Protein AF-A0ABD5WPJ5-F1 (afdb_monomer_lite)

Secondary structure (DSSP, 8-state):
------TTS---HHHHHHHSPTT--EEEEEEETTEEEEEESSEEEEE-TTSSS-SEEEEEGGG-----------HHHHHHHHHHHHHHHHHHHHHHHHHHTTHHHHHHTSPPPTT-TTHHHHHHHHHHHHHHTS------------------

Foldseek 3Di:
DDPPPDPLLDPDVVNVVVPADDVKDFPDWDDDPQKIWTDIPFKIWIARNPDPDDRIDMDTPVPDPDDDDDDPDDCVVVVVVVVVVVVVCCVVVVVVVCVVVCVVVVVVPDDDPCPDDCVVVVVVVVVVVVVVVPPDDDDDDDDDDDDDDDDD

Radius of gyration: 35.43 Å; chains: 1; bounding box: 77×78×79 Å

Sequence (152 aa):
MTMSQSPLSQATDDRLSEMLFQGEEVEEEFTVEGARVAVTTHRVLVFTPDGDGRRFDHADRPNVLDANVETTGQGSYVEWGVKTGVYGAVMLGGGVLLKTSGILDRLGTVNAPEDAPGSGIAQLVSSSRRLSARSRPVSSSAAACWCSPPSR

pLDDT: mean 75.15, std 16.77, range [38.69, 98.44]

Structure (mmCIF, N/CA/C/O backbone):
data_AF-A0ABD5WPJ5-F1
#
_entry.id   AF-A0ABD5WPJ5-F1
#
loop_
_atom_site.group_PDB
_atom_site.id
_atom_site.type_symbol
_atom_site.label_atom_id
_atom_site.label_alt_id
_atom_site.label_comp_id
_atom_site.label_asym_id
_atom_site.label_entity_id
_atom_site.label_seq_id
_atom_site.pdbx_PDB_ins_code
_atom_site.Cartn_x
_atom_site.Cartn_y
_atom_site.Cartn_z
_atom_site.occupancy
_atom_site.B_iso_or_equiv
_atom_site.auth_seq_id
_atom_site.auth_comp_id
_atom_site.auth_asym_id
_atom_site.auth_atom_id
_atom_site.pdbx_PDB_model_num
ATOM 1 N N . MET A 1 1 ? -45.077 -2.025 1.244 1.00 41.88 1 MET A N 1
ATOM 2 C CA . MET A 1 1 ? -43.933 -2.823 1.733 1.00 41.88 1 MET A CA 1
ATOM 3 C C . MET A 1 1 ? -42.799 -1.859 2.026 1.00 41.88 1 MET A C 1
ATOM 5 O O . MET A 1 1 ? -42.109 -1.428 1.116 1.00 41.88 1 MET A O 1
ATOM 9 N N . THR A 1 2 ? -42.716 -1.407 3.271 1.00 38.69 2 THR A N 1
ATOM 10 C CA . THR A 1 2 ? -41.737 -0.430 3.757 1.00 38.69 2 THR A CA 1
ATOM 11 C C . THR A 1 2 ? -40.417 -1.162 3.971 1.00 38.69 2 THR A C 1
ATOM 13 O O . THR A 1 2 ? -40.347 -2.060 4.807 1.00 38.69 2 THR A O 1
ATOM 16 N N . MET A 1 3 ? -39.388 -0.838 3.184 1.00 41.38 3 MET A N 1
ATOM 17 C CA . MET A 1 3 ? -38.039 -1.332 3.447 1.00 41.38 3 MET A CA 1
ATOM 18 C C . MET A 1 3 ? -37.574 -0.772 4.790 1.00 41.38 3 MET A C 1
ATOM 20 O O . MET A 1 3 ? -37.411 0.437 4.942 1.00 41.38 3 MET A O 1
ATOM 24 N N . SER A 1 4 ? -37.386 -1.657 5.764 1.00 41.59 4 SER A N 1
ATOM 25 C CA . SER A 1 4 ? -36.751 -1.338 7.036 1.00 41.59 4 SER A CA 1
ATOM 26 C C . SER A 1 4 ? -35.277 -1.050 6.752 1.00 41.59 4 SER A C 1
ATOM 28 O O . SER A 1 4 ? -34.460 -1.966 6.727 1.00 41.59 4 SER A O 1
ATOM 30 N N . GLN A 1 5 ? -34.942 0.205 6.442 1.00 43.56 5 GLN A N 1
ATOM 31 C CA . GLN A 1 5 ? -33.551 0.622 6.286 1.00 43.56 5 GLN A CA 1
ATOM 32 C C . GLN A 1 5 ? -32.832 0.335 7.606 1.00 43.56 5 GLN A C 1
ATOM 34 O O . GLN A 1 5 ? -33.185 0.891 8.647 1.00 43.56 5 GLN A O 1
ATOM 39 N N . SER A 1 6 ? -31.876 -0.596 7.586 1.00 47.91 6 SER A N 1
ATOM 40 C CA . SER A 1 6 ? -31.087 -0.916 8.769 1.00 47.91 6 SER A CA 1
ATOM 41 C C . SER A 1 6 ? -30.376 0.358 9.244 1.00 47.91 6 SER A C 1
ATOM 43 O O . SER A 1 6 ? -29.697 0.997 8.437 1.00 47.91 6 SER A O 1
ATOM 45 N N . PRO A 1 7 ? -30.468 0.714 10.537 1.00 48.38 7 PRO A N 1
ATOM 46 C CA . PRO A 1 7 ? -29.923 1.961 11.091 1.00 48.38 7 PRO A CA 1
ATOM 47 C C . PRO A 1 7 ? -28.395 2.115 10.959 1.00 48.38 7 PRO A C 1
ATOM 49 O O . PRO A 1 7 ? -27.867 3.177 11.265 1.00 48.38 7 PRO A O 1
ATOM 52 N N . LEU A 1 8 ? -27.706 1.080 10.470 1.00 45.84 8 LEU A N 1
ATOM 53 C CA . LEU A 1 8 ? -26.260 0.996 10.262 1.00 45.84 8 LEU A CA 1
ATOM 54 C C . LEU A 1 8 ? -25.776 1.573 8.917 1.00 45.84 8 LEU A C 1
ATOM 56 O O . LEU A 1 8 ? -24.577 1.690 8.712 1.00 45.84 8 LEU A O 1
ATOM 60 N N . SER A 1 9 ? -26.677 1.897 7.981 1.00 50.31 9 SER A N 1
ATOM 61 C CA . SER A 1 9 ? -26.299 2.369 6.633 1.00 50.31 9 SER A CA 1
ATOM 62 C C . SER A 1 9 ? -26.022 3.879 6.547 1.00 50.31 9 SER A C 1
ATOM 64 O O . SER A 1 9 ? -25.626 4.355 5.489 1.00 50.31 9 SER A O 1
ATOM 66 N N . GLN A 1 10 ? -26.266 4.632 7.625 1.00 54.22 10 GLN A N 1
ATOM 67 C CA . GLN A 1 10 ? -26.120 6.094 7.686 1.00 54.22 10 GLN A CA 1
ATOM 68 C C . GLN A 1 10 ? -25.482 6.517 9.020 1.00 54.22 10 GLN A C 1
ATOM 70 O O . GLN A 1 10 ? -26.098 7.232 9.810 1.00 54.22 10 GLN A O 1
ATOM 75 N N . ALA A 1 11 ? -24.285 6.016 9.331 1.00 57.78 11 ALA A N 1
ATOM 76 C CA . ALA A 1 11 ? -23.532 6.498 10.488 1.00 57.78 11 ALA A CA 1
ATOM 77 C C . ALA A 1 11 ? -23.013 7.917 10.192 1.00 57.78 11 ALA A C 1
ATOM 79 O O . ALA A 1 11 ? -21.921 8.099 9.669 1.00 57.78 11 ALA A O 1
ATOM 80 N N . THR A 1 12 ? -23.859 8.914 10.435 1.00 61.69 12 THR A N 1
ATOM 81 C CA . THR A 1 12 ? -23.474 10.326 10.556 1.00 61.69 12 THR A CA 1
ATOM 82 C C . THR A 1 12 ? -22.709 10.514 11.871 1.00 61.69 12 THR A C 1
ATOM 84 O O . THR A 1 12 ? -22.956 9.764 12.815 1.00 61.69 12 THR A O 1
ATOM 87 N N . ASP A 1 13 ? -21.832 11.513 11.970 1.00 65.56 13 ASP A N 1
ATOM 88 C CA . ASP A 1 13 ? -20.993 11.765 13.159 1.00 65.56 13 ASP A CA 1
ATOM 89 C C . ASP A 1 13 ? -21.812 11.818 14.465 1.00 65.56 13 ASP A C 1
ATOM 91 O O . ASP A 1 13 ? -21.431 11.224 15.474 1.00 65.56 13 ASP A O 1
ATOM 95 N N . ASP A 1 14 ? -23.010 12.409 14.415 1.00 67.44 14 ASP A N 1
ATOM 96 C CA . ASP A 1 14 ? -23.951 12.454 15.543 1.00 67.44 14 ASP A CA 1
ATOM 97 C C . ASP A 1 14 ? -24.352 11.047 16.030 1.00 67.44 14 ASP A C 1
ATOM 99 O O . ASP A 1 14 ? -24.323 10.751 17.222 1.00 67.44 14 ASP A O 1
ATOM 103 N N . ARG A 1 15 ? -24.658 10.135 15.102 1.00 72.62 15 ARG A N 1
ATOM 104 C CA . ARG A 1 15 ? -25.005 8.729 15.383 1.00 72.62 15 ARG A CA 1
ATOM 105 C C . ARG A 1 15 ? -23.814 7.938 15.909 1.00 72.62 15 ARG A C 1
ATOM 107 O O . ARG A 1 15 ? -23.997 7.014 16.696 1.00 72.62 15 ARG A O 1
ATOM 114 N N . LEU A 1 16 ? -22.611 8.273 15.452 1.00 74.19 16 LEU A N 1
ATOM 115 C CA . LEU A 1 16 ? -21.381 7.627 15.891 1.00 74.19 16 LEU A CA 1
ATOM 116 C C . LEU A 1 16 ? -21.112 7.971 17.360 1.00 74.19 16 LEU A C 1
ATOM 118 O O . LEU A 1 16 ? -20.834 7.069 18.145 1.00 74.19 16 LEU A O 1
ATOM 122 N N . SER A 1 17 ? -21.336 9.231 17.751 1.00 75.81 17 SER A N 1
ATOM 123 C CA . SER A 1 17 ? -21.221 9.684 19.143 1.00 75.81 17 SER A CA 1
ATOM 124 C C . SER A 1 17 ? -22.196 8.983 20.105 1.00 75.81 17 SER A C 1
ATOM 126 O O . SER A 1 17 ? -21.837 8.708 21.247 1.00 75.81 17 SER A O 1
ATOM 128 N N . GLU A 1 18 ? -23.390 8.596 19.637 1.00 79.69 18 GLU A N 1
ATOM 129 C CA . GLU A 1 18 ? -24.379 7.831 20.419 1.00 79.69 18 GLU A CA 1
ATOM 130 C C . GLU A 1 18 ? -23.966 6.370 20.679 1.00 79.69 18 GLU A C 1
ATOM 132 O O . GLU A 1 18 ? -24.505 5.724 21.579 1.00 79.69 18 GLU A O 1
ATOM 137 N N . MET A 1 19 ? -23.039 5.828 19.883 1.00 78.62 19 MET A N 1
ATOM 138 C CA . MET A 1 19 ? -22.561 4.445 20.004 1.00 78.62 19 MET A CA 1
ATOM 139 C C . MET A 1 19 ? -21.309 4.313 20.879 1.00 78.62 19 MET A C 1
ATOM 141 O O . MET A 1 19 ? -20.935 3.194 21.243 1.00 78.62 19 MET A O 1
ATOM 145 N N . LEU A 1 20 ? -20.671 5.433 21.218 1.00 85.38 20 LEU A N 1
ATOM 146 C CA . LEU A 1 20 ? -19.509 5.462 22.097 1.00 85.38 20 LEU A CA 1
ATOM 147 C C . LEU A 1 20 ? -19.936 5.195 23.543 1.00 85.38 20 LEU A C 1
ATOM 149 O O . LEU A 1 20 ? -20.990 5.637 24.007 1.00 85.38 20 LEU A O 1
ATOM 153 N N . PHE A 1 21 ? -19.111 4.460 24.283 1.00 85.75 21 PHE A N 1
ATOM 154 C CA . PHE A 1 21 ? -19.275 4.363 25.726 1.00 85.75 21 PHE A CA 1
ATOM 155 C C . PHE A 1 21 ? -18.984 5.709 26.402 1.00 85.75 21 PHE A C 1
ATOM 157 O O . PHE A 1 21 ? -18.331 6.593 25.853 1.00 85.75 21 PHE A O 1
ATOM 164 N N . GLN A 1 22 ? -19.456 5.867 27.638 1.00 86.19 22 GLN A N 1
ATOM 165 C CA . GLN A 1 22 ? -19.150 7.058 28.429 1.00 86.19 22 GLN A CA 1
ATOM 166 C C . GLN A 1 22 ? -17.637 7.182 28.653 1.00 86.19 22 GLN A C 1
ATOM 168 O O . GLN A 1 22 ? -17.031 6.298 29.259 1.00 86.19 22 GLN A O 1
ATOM 173 N N . GLY A 1 23 ? -17.049 8.282 28.175 1.00 86.94 23 GLY A N 1
ATOM 174 C CA . GLY A 1 23 ? -15.600 8.513 28.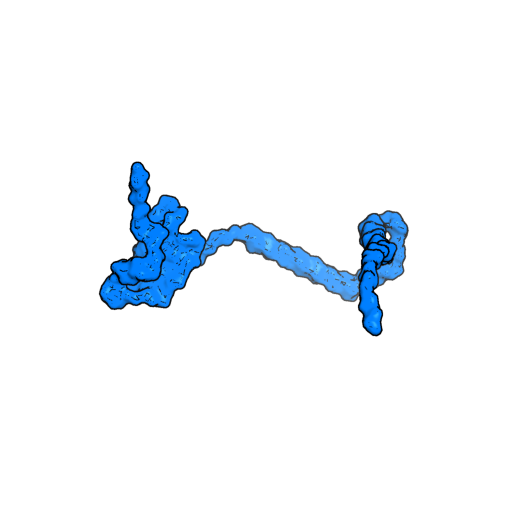207 1.00 86.94 23 GLY A CA 1
ATOM 175 C C . GLY A 1 23 ? -14.816 7.818 27.088 1.00 86.94 23 GLY A C 1
ATOM 176 O O . GLY A 1 23 ? -13.589 7.813 27.123 1.00 86.94 23 GLY A O 1
ATOM 177 N N . GLU A 1 24 ? -15.496 7.220 26.110 1.00 88.31 24 GLU A N 1
ATOM 178 C CA . GLU A 1 24 ? -14.883 6.783 24.860 1.00 88.31 24 GLU A CA 1
ATOM 179 C C . GLU A 1 24 ? -14.875 7.954 23.872 1.00 88.31 24 GLU A C 1
ATOM 181 O O . GLU A 1 24 ? -15.909 8.558 23.592 1.00 88.31 24 GLU A O 1
ATOM 186 N N . GLU A 1 25 ? -13.696 8.267 23.347 1.00 86.25 25 GLU A N 1
ATOM 187 C CA . GLU A 1 25 ? -13.484 9.350 22.385 1.00 86.25 25 GLU A CA 1
ATOM 188 C C . GLU A 1 25 ? -12.929 8.780 21.078 1.00 86.25 25 GLU A C 1
ATOM 190 O O . GLU A 1 25 ? -12.158 7.812 21.086 1.00 86.25 25 GLU A O 1
ATOM 195 N N . VAL A 1 26 ? -13.329 9.381 19.955 1.00 88.06 26 VAL A N 1
ATOM 196 C CA . VAL A 1 26 ? -12.773 9.074 18.632 1.00 88.06 26 VAL A CA 1
ATOM 197 C C . VAL A 1 26 ? -11.403 9.736 18.528 1.00 88.06 26 VAL A C 1
ATOM 199 O O . VAL A 1 26 ? -11.290 10.952 18.662 1.00 88.06 26 VAL A O 1
ATOM 202 N N . GLU A 1 27 ? -10.368 8.934 18.292 1.00 89.19 27 GLU A N 1
ATOM 203 C CA . GLU A 1 27 ? -9.004 9.421 18.062 1.00 89.19 27 GLU A CA 1
ATOM 204 C C . GLU A 1 27 ? -8.783 9.727 16.578 1.00 89.19 27 GLU A C 1
ATOM 206 O O . GLU A 1 27 ? -8.163 10.731 16.233 1.00 89.19 27 GLU A O 1
ATOM 211 N N . GLU A 1 28 ? -9.308 8.872 15.697 1.00 86.25 28 GLU A N 1
ATOM 212 C CA . GLU A 1 28 ? -9.120 8.995 14.255 1.00 86.25 28 GLU A CA 1
ATOM 213 C C . GLU A 1 28 ? -10.311 8.414 13.489 1.00 86.25 28 GLU A C 1
ATOM 215 O O . GLU A 1 28 ? -10.873 7.387 13.869 1.00 86.25 28 GLU A O 1
ATOM 220 N N . GLU A 1 29 ? -10.686 9.054 12.383 1.00 87.25 29 GLU A N 1
ATOM 221 C CA . GLU A 1 29 ? -11.740 8.579 11.491 1.00 87.25 29 GLU A CA 1
ATOM 222 C C . GLU A 1 29 ? -11.304 8.729 10.036 1.00 87.25 29 GLU A C 1
ATOM 224 O O . GLU A 1 29 ? -10.799 9.773 9.618 1.00 87.25 29 GLU A O 1
ATOM 229 N N . PHE A 1 30 ? -11.522 7.682 9.244 1.00 87.19 30 PHE A N 1
ATOM 230 C CA . PHE A 1 30 ? -11.233 7.701 7.817 1.00 87.19 30 PHE A CA 1
ATOM 231 C C . PHE A 1 30 ? -12.175 6.778 7.037 1.00 87.19 30 PHE A C 1
ATOM 233 O O . PHE A 1 30 ? -12.857 5.912 7.584 1.00 87.19 30 PHE A O 1
ATOM 240 N N . THR A 1 31 ? -12.239 6.989 5.722 1.00 85.94 31 THR A N 1
ATOM 241 C CA . THR A 1 31 ? -13.075 6.204 4.801 1.00 85.94 31 THR A CA 1
ATOM 242 C C . THR A 1 31 ? -12.194 5.464 3.795 1.00 85.94 31 THR A C 1
ATOM 244 O O . THR A 1 31 ? -11.316 6.071 3.185 1.00 85.94 31 THR A O 1
ATOM 247 N N . VAL A 1 32 ? -12.447 4.170 3.594 1.00 84.31 32 VAL A N 1
ATOM 248 C CA . VAL A 1 32 ? -11.743 3.288 2.651 1.00 84.31 32 VAL A CA 1
ATOM 249 C C . VAL A 1 32 ? -12.773 2.553 1.800 1.00 84.31 32 VAL A C 1
ATOM 251 O O . VAL A 1 32 ? -13.561 1.784 2.331 1.00 84.31 32 VAL A O 1
ATOM 254 N N . GLU A 1 33 ? -12.783 2.796 0.487 1.00 82.56 33 GLU A N 1
ATOM 255 C CA . GLU A 1 33 ? -13.650 2.092 -0.483 1.00 82.56 33 GLU A CA 1
ATOM 256 C C . GLU A 1 33 ? -15.138 1.983 -0.075 1.00 82.56 33 GLU A C 1
ATOM 258 O O . GLU A 1 33 ? -15.783 0.958 -0.265 1.00 82.56 33 GLU A O 1
ATOM 263 N N . GLY A 1 34 ? -15.700 3.047 0.508 1.00 79.69 34 GLY A N 1
ATOM 264 C CA . GLY A 1 34 ? -17.097 3.064 0.967 1.00 79.69 34 GLY A CA 1
ATOM 265 C C . GLY A 1 34 ? -17.316 2.472 2.363 1.00 79.69 34 GLY A C 1
ATOM 266 O O . GLY A 1 34 ? -18.404 2.616 2.914 1.00 79.69 34 GLY A O 1
ATOM 267 N N . ALA A 1 35 ? -16.288 1.890 2.985 1.00 85.00 35 ALA A N 1
ATOM 268 C CA . ALA A 1 35 ? -16.276 1.570 4.406 1.00 85.00 35 ALA A CA 1
ATOM 269 C C . ALA A 1 35 ? -15.776 2.762 5.235 1.00 85.00 35 ALA A C 1
ATOM 271 O O . ALA A 1 35 ? -14.790 3.408 4.884 1.00 85.00 35 ALA A O 1
ATOM 272 N N . ARG A 1 36 ? -16.430 3.048 6.359 1.00 87.06 36 ARG A N 1
ATOM 273 C CA . ARG A 1 36 ? -16.010 4.064 7.332 1.00 87.06 36 ARG A CA 1
ATOM 274 C C . ARG A 1 36 ? -15.401 3.366 8.542 1.00 87.06 36 ARG A C 1
ATOM 276 O O . ARG A 1 36 ? -16.014 2.455 9.095 1.00 87.06 36 ARG A O 1
ATOM 283 N N . VAL A 1 37 ? -14.211 3.787 8.947 1.00 88.44 37 VAL A N 1
ATOM 284 C CA . VAL A 1 37 ? -13.478 3.224 10.084 1.00 88.44 37 VAL A CA 1
ATOM 285 C C . VAL A 1 37 ? -13.242 4.330 11.102 1.00 88.44 37 VAL A C 1
ATOM 287 O O . VAL A 1 37 ? -12.701 5.377 10.754 1.00 88.44 37 VAL A O 1
ATOM 290 N N . ALA A 1 38 ? -13.643 4.088 12.348 1.00 90.00 38 ALA A N 1
ATOM 291 C CA . ALA A 1 38 ? -13.389 4.980 13.472 1.00 90.00 38 ALA A CA 1
ATOM 292 C C . ALA A 1 38 ? -12.542 4.252 14.517 1.00 90.00 38 ALA A C 1
ATOM 294 O O . ALA A 1 38 ? -12.924 3.200 15.038 1.00 90.00 38 ALA A O 1
ATOM 295 N N . VAL A 1 39 ? -11.377 4.813 14.810 1.00 89.50 39 VAL A N 1
ATOM 296 C CA . VAL A 1 39 ? -10.483 4.356 15.868 1.00 89.50 39 VAL A CA 1
ATOM 297 C C . VAL A 1 39 ? -10.802 5.162 17.114 1.00 89.50 39 VAL A C 1
ATOM 299 O O . VAL A 1 39 ? -10.726 6.389 17.112 1.00 89.50 39 VAL A O 1
ATOM 302 N N . THR A 1 40 ? -11.167 4.468 18.186 1.00 90.75 40 THR A N 1
ATOM 303 C CA . THR A 1 40 ? -11.447 5.079 19.483 1.00 90.75 40 THR A CA 1
ATOM 304 C C . THR A 1 40 ? -10.363 4.711 20.488 1.00 90.75 40 THR A C 1
ATOM 306 O O . THR A 1 40 ? -9.519 3.832 20.265 1.00 90.75 40 THR A O 1
ATOM 309 N N . THR A 1 41 ? -10.418 5.345 21.653 1.00 88.06 41 THR A N 1
ATOM 310 C CA . THR A 1 41 ? -9.587 4.984 22.812 1.00 88.06 41 THR A CA 1
ATOM 311 C C . THR A 1 41 ? -9.755 3.520 23.241 1.00 88.06 41 THR A C 1
ATOM 313 O O . THR A 1 41 ? -8.835 2.944 23.818 1.00 88.06 41 THR A O 1
ATOM 316 N N . HIS A 1 42 ? -10.897 2.891 22.949 1.00 89.50 42 HIS A N 1
ATOM 317 C CA . HIS A 1 42 ? -11.249 1.568 23.478 1.00 89.50 42 HIS A CA 1
ATOM 318 C C . HIS A 1 42 ? -11.293 0.470 22.414 1.00 89.50 42 HIS A C 1
ATOM 320 O O . HIS A 1 42 ? -10.980 -0.689 22.701 1.00 89.50 42 HIS A O 1
ATOM 326 N N . ARG A 1 43 ? -11.670 0.806 21.182 1.00 89.38 43 ARG A N 1
ATOM 327 C CA . ARG A 1 43 ? -11.944 -0.168 20.124 1.00 89.38 43 ARG A CA 1
ATOM 328 C C . ARG A 1 43 ? -11.834 0.458 18.746 1.00 89.38 43 ARG A C 1
ATOM 330 O O . ARG A 1 43 ? -11.744 1.669 18.585 1.00 89.38 43 ARG A O 1
ATOM 337 N N . VAL A 1 44 ? -11.846 -0.401 17.744 1.00 89.94 44 VAL A N 1
ATOM 338 C CA . VAL A 1 44 ? -11.983 -0.001 16.347 1.00 89.94 44 VAL A CA 1
ATOM 339 C C . VAL A 1 44 ? -13.391 -0.355 15.902 1.00 89.94 44 VAL A C 1
ATOM 341 O O . VAL A 1 44 ? -13.839 -1.479 16.124 1.00 89.94 44 VAL A O 1
ATOM 344 N N . LEU A 1 45 ? -14.084 0.605 15.297 1.00 89.50 45 LEU A N 1
ATOM 345 C CA . LEU A 1 45 ? -15.418 0.453 14.729 1.00 89.50 45 LEU A CA 1
ATOM 346 C C . LEU A 1 45 ? -15.308 0.488 13.205 1.00 89.50 45 LEU A C 1
ATOM 348 O O . LEU A 1 45 ? -14.720 1.414 12.648 1.00 89.50 45 LEU A O 1
ATOM 352 N N . VAL A 1 46 ? -15.883 -0.504 12.528 1.00 89.19 46 VAL A N 1
ATOM 353 C CA . VAL A 1 46 ? -15.878 -0.605 11.065 1.00 89.19 46 VAL A CA 1
ATOM 354 C C . VAL A 1 46 ? -17.312 -0.656 10.562 1.00 89.19 46 VAL A C 1
ATOM 356 O O . VAL A 1 46 ? -18.094 -1.526 10.942 1.00 89.19 46 VAL A O 1
ATOM 359 N N . PHE A 1 47 ? -17.657 0.272 9.678 1.00 88.12 47 PHE A N 1
ATOM 360 C CA . PHE A 1 47 ? -18.946 0.347 9.008 1.00 88.12 47 PHE A CA 1
ATOM 361 C C . PHE A 1 47 ? -18.749 0.064 7.523 1.00 88.12 47 PHE A C 1
ATOM 363 O O . PHE A 1 47 ? -18.065 0.818 6.839 1.00 88.12 47 PHE A O 1
ATOM 370 N N . THR A 1 48 ? -19.374 -0.990 7.005 1.00 87.69 48 THR A N 1
ATOM 371 C CA . THR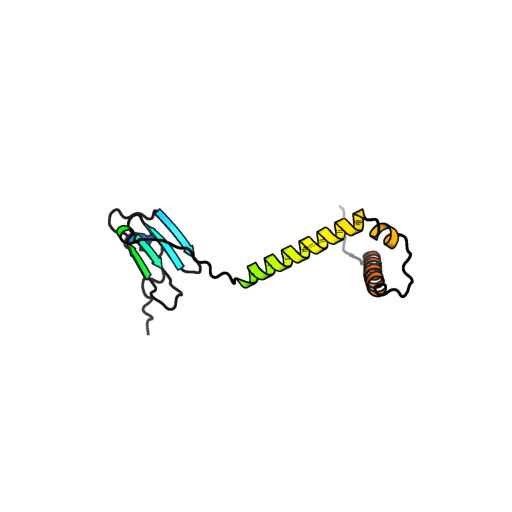 A 1 48 ? -19.257 -1.400 5.595 1.00 87.69 48 THR A CA 1
ATOM 372 C C . THR A 1 48 ? -20.657 -1.463 4.967 1.00 87.69 48 THR A C 1
ATOM 374 O O . THR A 1 48 ? -21.236 -2.546 4.864 1.00 87.69 48 THR A O 1
ATOM 377 N N . PRO A 1 49 ? -21.263 -0.311 4.602 1.00 79.31 49 PRO A N 1
ATOM 378 C CA . PRO A 1 49 ? -22.646 -0.226 4.113 1.00 79.31 49 PRO A CA 1
ATOM 379 C C . PRO A 1 49 ? -22.910 -1.074 2.865 1.00 79.31 49 PRO A C 1
ATOM 381 O O . PRO A 1 49 ? -23.967 -1.716 2.795 1.00 79.31 49 PRO A O 1
ATOM 384 N N . ASP A 1 50 ? -21.934 -1.103 1.956 1.00 79.06 50 ASP A N 1
ATOM 385 C CA . ASP A 1 50 ? -22.033 -1.671 0.607 1.00 79.06 50 ASP A CA 1
ATOM 386 C C . ASP A 1 50 ? -21.447 -3.090 0.476 1.00 79.06 50 ASP A C 1
ATOM 388 O O . ASP A 1 50 ? -21.449 -3.661 -0.611 1.00 79.06 50 ASP A O 1
ATOM 392 N N . GLY A 1 51 ? -20.936 -3.675 1.564 1.00 73.06 51 GLY A N 1
ATOM 393 C CA . GLY A 1 51 ? -20.352 -5.019 1.548 1.00 73.06 51 GLY A CA 1
ATOM 394 C C . GLY A 1 51 ? -21.397 -6.133 1.667 1.00 73.06 51 GLY A C 1
ATOM 395 O O . GLY A 1 51 ? -22.407 -5.978 2.351 1.00 73.06 51 GLY A O 1
ATOM 396 N N . ASP A 1 52 ? -21.106 -7.303 1.089 1.00 71.12 52 ASP A N 1
ATOM 397 C CA . ASP A 1 52 ? -21.953 -8.513 1.163 1.00 71.12 52 ASP A CA 1
ATOM 398 C C . ASP A 1 52 ? -21.987 -9.174 2.566 1.00 71.12 52 ASP A C 1
ATOM 400 O O . ASP A 1 52 ? -22.670 -10.178 2.782 1.00 71.12 52 ASP A O 1
ATOM 404 N N . GLY A 1 53 ? -21.228 -8.635 3.530 1.00 75.88 53 GLY A N 1
ATOM 405 C CA . GLY A 1 53 ? -21.045 -9.167 4.883 1.00 75.88 53 GLY A CA 1
ATOM 406 C C . GLY A 1 53 ? -21.780 -8.396 5.988 1.00 75.88 53 GLY A C 1
ATOM 407 O O . GLY A 1 53 ? -22.819 -7.768 5.779 1.00 75.88 53 GLY A O 1
ATOM 408 N N . ARG A 1 54 ? -21.245 -8.455 7.219 1.00 76.00 54 ARG A N 1
ATOM 409 C CA . ARG A 1 54 ? -21.776 -7.654 8.333 1.00 76.00 54 ARG A CA 1
ATOM 410 C C . ARG A 1 54 ? -21.566 -6.171 8.032 1.00 76.00 54 ARG A C 1
ATOM 412 O O . ARG A 1 54 ? -20.446 -5.734 7.815 1.00 76.00 54 ARG A O 1
ATOM 419 N N . ARG A 1 55 ? -22.649 -5.394 8.096 1.00 82.88 55 ARG A N 1
ATOM 420 C CA . ARG A 1 55 ? -22.626 -3.942 7.856 1.00 82.88 55 ARG A CA 1
ATOM 421 C C . ARG A 1 55 ? -21.890 -3.150 8.948 1.00 82.88 55 ARG A C 1
ATOM 423 O O . ARG A 1 55 ? -21.514 -2.005 8.723 1.00 82.88 55 ARG A O 1
ATOM 430 N N . PHE A 1 56 ? -21.710 -3.752 10.120 1.00 84.81 56 PHE A N 1
ATOM 431 C CA . PHE A 1 56 ? -21.006 -3.182 11.263 1.00 84.81 56 PHE A CA 1
ATOM 432 C C . PHE A 1 56 ? -20.171 -4.262 11.948 1.00 84.81 56 PHE A C 1
ATOM 434 O O . PHE A 1 56 ? -20.663 -5.375 12.169 1.00 84.81 56 PHE A O 1
ATOM 441 N N . ASP A 1 57 ? -18.939 -3.914 12.295 1.00 87.38 57 ASP A N 1
ATOM 442 C CA . ASP A 1 57 ? -18.011 -4.757 13.035 1.00 87.38 57 ASP A CA 1
ATOM 443 C C . ASP A 1 57 ? -17.228 -3.933 14.064 1.00 87.38 57 ASP A C 1
ATOM 445 O O . ASP A 1 57 ? -17.079 -2.718 13.913 1.00 87.38 57 ASP A O 1
ATOM 449 N N . HIS A 1 58 ? -16.737 -4.585 15.119 1.00 88.50 58 HIS A N 1
ATOM 450 C CA . HIS A 1 58 ? -15.892 -3.929 16.116 1.00 88.50 58 HIS A CA 1
ATOM 451 C C . HIS A 1 58 ? -14.867 -4.882 16.729 1.00 88.50 58 HIS A C 1
ATOM 453 O O . HIS A 1 58 ? -15.119 -6.077 16.874 1.00 88.50 58 HIS A O 1
ATOM 459 N N . ALA A 1 59 ? -13.723 -4.328 17.128 1.00 87.38 59 ALA A N 1
ATOM 460 C CA . ALA A 1 59 ? -12.679 -5.054 17.841 1.00 87.38 59 ALA A CA 1
ATOM 461 C C . ALA A 1 59 ? -12.147 -4.227 19.016 1.00 87.38 59 ALA A C 1
ATOM 463 O O . ALA A 1 59 ? -11.682 -3.101 18.829 1.00 87.38 59 ALA A O 1
ATOM 464 N N . ASP A 1 60 ? -12.194 -4.795 20.221 1.00 88.50 60 ASP A N 1
ATOM 465 C CA . ASP A 1 60 ? -11.685 -4.148 21.430 1.00 88.50 60 ASP A CA 1
ATOM 466 C C . ASP A 1 60 ? -10.154 -4.149 21.435 1.00 88.50 60 ASP A C 1
ATOM 468 O O . ASP A 1 60 ? -9.520 -5.204 21.365 1.00 88.50 60 ASP A O 1
ATOM 472 N N . ARG A 1 61 ? -9.545 -2.966 21.573 1.00 79.44 61 ARG A N 1
ATOM 473 C CA . ARG A 1 61 ? -8.085 -2.779 21.558 1.00 79.44 61 ARG A CA 1
ATOM 474 C C . ARG A 1 61 ? -7.313 -3.597 22.603 1.00 79.44 61 ARG A C 1
ATOM 476 O O . ARG A 1 61 ? -6.225 -4.042 22.246 1.00 79.44 61 ARG A O 1
ATOM 483 N N . PRO A 1 62 ? -7.805 -3.887 23.829 1.00 73.62 62 PRO A N 1
ATOM 484 C CA . PRO A 1 62 ? -7.073 -4.791 24.722 1.00 73.62 62 PRO A CA 1
ATOM 485 C C . PRO A 1 62 ? -6.959 -6.234 24.192 1.00 73.62 62 PRO A C 1
ATOM 487 O O . PRO A 1 62 ? -6.109 -6.977 24.673 1.00 73.62 62 PRO A O 1
ATOM 490 N N . ASN A 1 63 ? -7.767 -6.623 23.199 1.00 67.81 63 ASN A N 1
ATOM 491 C CA . ASN A 1 63 ? -7.762 -7.951 22.580 1.00 67.81 63 ASN A CA 1
ATOM 492 C C . ASN A 1 63 ? -7.143 -7.967 21.168 1.00 67.81 63 ASN A C 1
ATOM 494 O O . ASN A 1 63 ? -7.180 -9.001 20.499 1.00 67.81 63 ASN A O 1
ATOM 498 N N . VAL A 1 64 ? -6.571 -6.851 20.700 1.00 75.44 64 VAL A N 1
ATOM 499 C CA . VAL A 1 64 ? -5.854 -6.795 19.418 1.00 75.44 64 VAL A CA 1
ATOM 500 C C . VAL A 1 64 ? -4.391 -7.153 19.660 1.00 75.44 64 VAL A C 1
ATOM 502 O O . VAL A 1 64 ? -3.653 -6.405 20.296 1.00 75.44 64 VAL A O 1
ATOM 505 N N . LEU A 1 65 ? -3.977 -8.319 19.164 1.00 79.50 65 LEU A N 1
ATOM 506 C CA . LEU A 1 65 ? -2.594 -8.793 19.277 1.00 79.50 65 LEU A CA 1
ATOM 507 C C . LEU A 1 65 ? -1.674 -8.157 18.227 1.00 79.50 65 LEU A C 1
ATOM 509 O O . LEU A 1 65 ? -0.505 -7.917 18.516 1.00 79.50 65 LEU A O 1
ATOM 513 N N . ASP A 1 66 ? -2.195 -7.921 17.020 1.00 77.81 66 ASP A N 1
ATOM 514 C CA . ASP A 1 66 ? -1.441 -7.405 15.877 1.00 77.81 66 ASP A CA 1
ATOM 515 C C . ASP A 1 66 ? -2.378 -6.743 14.848 1.00 77.81 66 ASP A C 1
ATOM 517 O O . ASP A 1 66 ? -3.575 -7.046 14.807 1.00 77.81 66 ASP A O 1
ATOM 521 N N . ALA A 1 67 ? -1.832 -5.857 14.014 1.00 78.38 67 ALA A N 1
ATOM 522 C CA . ALA A 1 67 ? -2.525 -5.206 12.906 1.00 78.38 67 ALA A CA 1
ATOM 523 C C . ALA A 1 67 ? -1.624 -5.195 11.662 1.00 78.38 67 ALA A C 1
ATOM 525 O O . ALA A 1 67 ? -0.549 -4.598 11.668 1.00 78.38 67 ALA A O 1
ATOM 526 N N . ASN A 1 68 ? -2.080 -5.833 10.581 1.00 78.00 68 ASN A N 1
ATOM 527 C CA . ASN A 1 68 ? -1.347 -5.909 9.319 1.00 78.00 68 ASN A CA 1
ATOM 528 C C . ASN A 1 68 ? -2.162 -5.273 8.186 1.00 78.00 68 ASN A C 1
ATOM 530 O O . ASN A 1 68 ? -3.382 -5.424 8.124 1.00 78.00 68 ASN A O 1
ATOM 534 N N . VAL A 1 69 ? -1.475 -4.561 7.294 1.00 81.25 69 VAL A N 1
ATOM 535 C CA . VAL A 1 69 ? -2.057 -3.941 6.105 1.00 81.25 69 VAL A CA 1
ATOM 536 C C . VAL A 1 69 ? -1.594 -4.729 4.889 1.00 81.25 69 VAL A C 1
ATOM 538 O O . VAL A 1 69 ? -0.439 -4.642 4.473 1.00 81.25 69 VAL A O 1
ATOM 541 N N . GLU A 1 70 ? -2.514 -5.479 4.295 1.00 75.50 70 GLU A N 1
ATOM 542 C CA . GLU A 1 70 ? -2.278 -6.175 3.036 1.00 75.50 70 GLU A CA 1
ATOM 543 C C . GLU A 1 70 ? -2.851 -5.356 1.880 1.00 75.50 70 GLU A C 1
ATOM 545 O O . GLU A 1 70 ? -4.002 -4.927 1.900 1.00 75.50 70 GLU A O 1
ATOM 550 N N . THR A 1 71 ? -2.039 -5.133 0.848 1.00 75.88 71 THR A N 1
ATOM 551 C CA . THR A 1 71 ? -2.514 -4.514 -0.393 1.00 75.88 71 THR A CA 1
ATOM 552 C C . THR A 1 71 ? -2.789 -5.610 -1.410 1.00 75.88 71 THR A C 1
ATOM 554 O O . THR A 1 71 ? -1.938 -6.471 -1.641 1.00 75.88 71 THR A O 1
ATOM 557 N N . THR A 1 72 ? -3.943 -5.570 -2.072 1.00 73.44 72 THR A N 1
ATOM 558 C CA . THR A 1 72 ? -4.249 -6.459 -3.202 1.00 73.44 72 THR A CA 1
ATOM 559 C C . THR A 1 72 ? -3.582 -5.934 -4.477 1.00 73.44 72 THR A C 1
ATOM 561 O O . THR A 1 72 ? -4.231 -5.623 -5.475 1.00 73.44 72 THR A O 1
ATOM 564 N N . GLY A 1 73 ? -2.264 -5.753 -4.434 1.00 73.81 73 GLY A N 1
ATOM 565 C CA . GLY A 1 73 ? -1.468 -5.430 -5.610 1.00 73.81 73 GLY A CA 1
ATOM 566 C C . GLY A 1 73 ? -1.206 -6.691 -6.427 1.00 73.81 73 GLY A C 1
ATOM 567 O O . GLY A 1 73 ? -0.838 -7.729 -5.880 1.00 73.81 73 GLY A O 1
ATOM 568 N N . GLN A 1 74 ? -1.354 -6.618 -7.751 1.00 80.38 74 GLN A N 1
ATOM 569 C CA . GLN A 1 74 ? -0.980 -7.745 -8.600 1.00 80.38 74 GLN A CA 1
ATOM 570 C C . GLN A 1 74 ? 0.550 -7.819 -8.712 1.00 80.38 74 GLN A C 1
ATOM 572 O O . GLN A 1 74 ? 1.187 -6.930 -9.285 1.00 80.38 74 GLN A O 1
ATOM 577 N N . GLY A 1 75 ? 1.144 -8.910 -8.219 1.00 82.25 75 GLY A N 1
ATOM 578 C CA . GLY A 1 75 ? 2.600 -9.108 -8.219 1.00 82.25 75 GLY A CA 1
ATOM 579 C C . GLY A 1 75 ? 3.234 -9.058 -9.617 1.00 82.25 75 GLY A C 1
ATOM 580 O O . GLY A 1 75 ? 4.397 -8.675 -9.760 1.00 82.25 75 GLY A O 1
ATOM 581 N N . SER A 1 76 ? 2.456 -9.343 -10.669 1.00 83.94 76 SER A N 1
ATOM 582 C CA . SER A 1 76 ? 2.919 -9.267 -12.061 1.00 83.94 76 SER A CA 1
ATOM 583 C C . SER A 1 76 ? 3.383 -7.866 -12.472 1.00 83.94 76 SER A C 1
ATOM 585 O O . 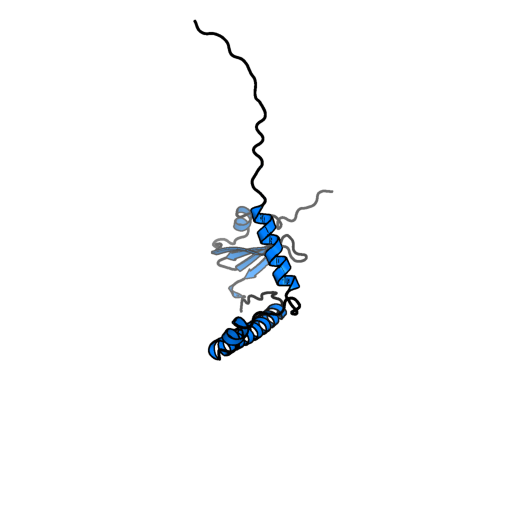SER A 1 76 ? 4.234 -7.745 -13.350 1.00 83.94 76 SER A O 1
ATOM 587 N N . TYR A 1 77 ? 2.865 -6.798 -11.851 1.00 88.19 77 TYR A N 1
ATOM 588 C CA . TYR A 1 77 ? 3.322 -5.437 -12.145 1.00 88.19 77 TYR A CA 1
ATOM 589 C C . TYR A 1 77 ? 4.747 -5.187 -11.655 1.00 88.19 77 TYR A C 1
ATOM 591 O O . TYR A 1 77 ? 5.525 -4.536 -12.352 1.00 88.19 77 TYR A O 1
ATOM 599 N N . VAL A 1 78 ? 5.119 -5.748 -10.501 1.00 90.50 78 VAL A N 1
ATOM 600 C CA . VAL A 1 78 ? 6.491 -5.667 -9.982 1.00 90.50 78 VAL A CA 1
ATOM 601 C C . VAL A 1 78 ? 7.436 -6.421 -10.909 1.00 90.50 78 VAL A C 1
ATOM 603 O O . VAL A 1 78 ? 8.470 -5.888 -11.304 1.00 90.50 78 VAL A O 1
ATOM 606 N N . GLU A 1 79 ? 7.053 -7.627 -11.328 1.00 92.94 79 GLU A N 1
ATOM 607 C CA . GLU A 1 79 ? 7.843 -8.419 -12.270 1.00 92.94 79 GLU A CA 1
ATOM 608 C C . GLU A 1 79 ? 8.056 -7.679 -13.600 1.00 92.94 79 GLU A C 1
ATOM 610 O O . GLU A 1 79 ? 9.178 -7.606 -14.112 1.00 92.94 79 GLU A O 1
ATOM 615 N N . TRP A 1 80 ? 6.992 -7.088 -14.150 1.00 95.81 80 TRP A N 1
ATOM 616 C CA . TRP A 1 80 ? 7.074 -6.318 -15.387 1.00 95.81 80 TRP A CA 1
ATOM 617 C C . TRP A 1 80 ? 7.931 -5.057 -15.226 1.00 95.81 80 TRP A C 1
ATOM 619 O O . TRP A 1 80 ? 8.741 -4.749 -16.104 1.00 95.81 80 TRP A O 1
ATOM 629 N N . GLY A 1 81 ? 7.817 -4.369 -14.088 1.00 96.00 81 GLY A N 1
ATOM 630 C CA . GLY A 1 81 ? 8.647 -3.217 -13.745 1.00 96.00 81 GLY A CA 1
ATOM 631 C C . GLY A 1 81 ? 10.132 -3.574 -13.670 1.00 96.00 81 GLY A C 1
ATOM 632 O O . GLY A 1 81 ? 10.956 -2.897 -14.282 1.00 96.00 81 GLY A O 1
ATOM 633 N N . VAL A 1 82 ? 10.475 -4.685 -13.011 1.00 97.69 82 VAL A N 1
ATOM 634 C CA . VAL A 1 82 ? 11.858 -5.181 -12.924 1.00 97.69 82 VAL A CA 1
ATOM 635 C C . VAL A 1 82 ? 12.397 -5.531 -14.308 1.00 97.69 82 VAL A C 1
ATOM 637 O O . VAL A 1 82 ? 13.471 -5.060 -14.681 1.00 97.69 82 VAL A O 1
ATOM 640 N N . LYS A 1 83 ? 11.647 -6.304 -15.104 1.00 97.69 83 LYS A N 1
ATOM 641 C CA . LYS A 1 83 ? 12.047 -6.662 -16.476 1.00 97.69 83 LYS A CA 1
ATOM 642 C C . LYS A 1 83 ? 12.292 -5.417 -17.325 1.00 97.69 83 LYS A C 1
ATOM 644 O O . LYS A 1 83 ? 13.337 -5.301 -17.960 1.00 97.69 83 LYS A O 1
ATOM 649 N N . THR A 1 84 ? 11.363 -4.466 -17.292 1.00 97.75 84 THR A N 1
ATOM 650 C CA . THR A 1 84 ? 11.472 -3.202 -18.032 1.00 97.75 84 THR A CA 1
ATOM 651 C C . THR A 1 84 ? 12.671 -2.382 -17.563 1.00 97.75 84 THR A C 1
ATOM 653 O O . THR A 1 84 ? 13.406 -1.853 -18.394 1.00 97.75 84 THR A O 1
ATOM 656 N N . GLY A 1 85 ? 12.930 -2.336 -16.254 1.00 98.12 85 GLY A N 1
ATOM 657 C CA . GLY A 1 85 ? 14.110 -1.688 -15.683 1.00 98.12 85 GLY A CA 1
ATOM 658 C C . GLY A 1 85 ? 15.418 -2.302 -16.184 1.00 98.12 85 GLY A C 1
ATOM 659 O O . GLY A 1 85 ? 16.313 -1.571 -16.606 1.00 98.12 85 GLY A O 1
ATOM 660 N N . VAL A 1 86 ? 15.514 -3.635 -16.221 1.00 98.44 86 VAL A N 1
ATOM 661 C CA . VAL A 1 86 ? 16.693 -4.343 -16.748 1.00 98.44 86 VAL A CA 1
ATOM 662 C C . VAL A 1 86 ? 16.877 -4.065 -18.238 1.00 98.44 86 VAL A C 1
ATOM 664 O O . VAL A 1 86 ? 17.974 -3.696 -18.654 1.00 98.44 86 VAL A O 1
ATOM 667 N N . TYR A 1 87 ? 15.821 -4.185 -19.046 1.00 98.25 87 TYR A N 1
ATOM 668 C CA . TYR A 1 87 ? 15.906 -3.881 -20.477 1.00 98.25 87 TYR A CA 1
ATOM 669 C C . TYR A 1 87 ? 16.302 -2.425 -20.728 1.00 98.25 87 TYR A C 1
ATOM 671 O O . TYR A 1 87 ? 17.168 -2.166 -21.562 1.00 98.25 87 TYR A O 1
ATOM 679 N N . GLY A 1 88 ? 15.731 -1.485 -19.973 1.00 98.00 88 GLY A N 1
ATOM 680 C CA . GLY A 1 88 ? 16.093 -0.073 -20.033 1.00 98.00 88 GLY A CA 1
ATOM 681 C C . GLY A 1 88 ? 17.560 0.163 -19.676 1.00 98.00 88 GLY A C 1
ATOM 682 O O . GLY A 1 88 ? 18.261 0.853 -20.411 1.00 98.00 88 GLY A O 1
ATOM 683 N N . ALA A 1 89 ? 18.057 -0.459 -18.605 1.00 98.31 89 ALA A N 1
ATOM 684 C CA . ALA A 1 89 ? 19.454 -0.351 -18.191 1.00 98.31 89 ALA A CA 1
ATOM 685 C C . ALA A 1 89 ? 20.416 -0.928 -19.238 1.00 98.31 89 ALA A C 1
ATOM 687 O O . ALA A 1 89 ? 21.421 -0.297 -19.560 1.00 98.31 89 ALA A O 1
ATOM 688 N N . VAL A 1 90 ? 20.092 -2.088 -19.818 1.00 98.25 90 VAL A N 1
ATOM 689 C CA . VAL A 1 90 ? 20.883 -2.701 -20.895 1.00 98.25 90 VAL A CA 1
ATOM 690 C C . VAL A 1 90 ? 20.876 -1.819 -22.141 1.00 98.25 90 VAL A C 1
ATOM 692 O O . VAL A 1 90 ? 21.929 -1.597 -22.735 1.00 98.25 90 VAL A O 1
ATOM 695 N N . MET A 1 91 ? 19.720 -1.282 -22.532 1.00 96.44 91 MET A N 1
ATOM 696 C CA . MET A 1 91 ? 19.606 -0.442 -23.722 1.00 96.44 91 MET A CA 1
ATOM 697 C C . MET A 1 91 ? 20.335 0.896 -23.545 1.00 96.44 91 MET A C 1
ATOM 699 O O . MET A 1 91 ? 21.060 1.319 -24.444 1.00 96.44 91 MET A O 1
ATOM 703 N N . LEU A 1 92 ? 20.203 1.537 -22.380 1.00 97.31 92 LEU A N 1
ATOM 704 C CA . LEU A 1 92 ? 20.929 2.763 -22.050 1.00 97.31 92 LEU A CA 1
ATOM 705 C C . LEU A 1 92 ? 22.433 2.511 -21.952 1.00 97.31 92 LEU A C 1
ATOM 707 O O . LEU A 1 92 ? 23.211 3.238 -22.566 1.00 97.31 92 LEU A O 1
ATOM 711 N N . GLY A 1 93 ? 22.849 1.465 -21.238 1.00 96.81 93 GLY A N 1
ATOM 712 C CA . GLY A 1 93 ? 24.255 1.090 -21.109 1.00 96.81 93 GLY A CA 1
ATOM 713 C C . GLY A 1 93 ? 24.883 0.759 -22.462 1.00 96.81 93 GLY A C 1
ATOM 714 O O . GLY A 1 93 ? 25.946 1.280 -22.795 1.00 96.81 93 GLY A O 1
ATOM 715 N N . GLY A 1 94 ? 24.187 -0.030 -23.282 1.00 96.50 94 GLY A N 1
ATOM 716 C CA . GLY A 1 94 ? 24.587 -0.338 -24.652 1.00 96.50 94 GLY A CA 1
ATOM 717 C C . GLY A 1 94 ? 24.674 0.912 -25.524 1.00 96.50 94 GLY A C 1
ATOM 718 O O . GLY A 1 94 ? 25.674 1.113 -26.202 1.00 96.50 94 GLY A O 1
ATOM 719 N N . GLY A 1 95 ? 23.679 1.800 -25.469 1.00 92.69 95 GLY A N 1
ATOM 720 C CA . GLY A 1 95 ? 23.689 3.058 -26.218 1.00 92.69 95 GLY A CA 1
ATOM 721 C C . GLY A 1 95 ? 24.847 3.982 -25.830 1.00 92.69 95 GLY A C 1
ATOM 722 O O . GLY A 1 95 ? 25.522 4.524 -26.707 1.00 92.69 95 GLY A O 1
ATOM 723 N N . VAL A 1 96 ? 25.125 4.122 -24.530 1.00 95.44 96 VAL A N 1
ATOM 724 C CA . VAL A 1 96 ? 26.275 4.889 -24.025 1.00 95.44 96 VAL A CA 1
ATOM 725 C C . VAL A 1 96 ? 27.583 4.268 -24.507 1.00 95.44 96 VAL A C 1
ATOM 727 O O . VAL A 1 96 ? 28.427 4.991 -25.029 1.00 95.44 96 VAL A O 1
ATOM 730 N N . LEU A 1 97 ? 27.732 2.946 -24.405 1.00 94.88 97 LEU A N 1
ATOM 731 C CA . LEU A 1 97 ? 28.934 2.234 -24.841 1.00 94.88 97 LEU A CA 1
ATOM 732 C C . LEU A 1 97 ? 29.165 2.358 -26.355 1.00 94.88 97 LEU A C 1
ATOM 734 O O . LEU A 1 97 ? 30.283 2.596 -26.810 1.00 94.88 97 LEU A O 1
ATOM 738 N N . LEU A 1 98 ? 28.102 2.253 -27.154 1.00 93.56 98 LEU A N 1
ATOM 739 C CA . LEU A 1 98 ? 28.185 2.429 -28.601 1.00 93.56 98 LEU A CA 1
ATOM 740 C C . LEU A 1 98 ? 28.518 3.881 -28.976 1.00 93.56 98 LEU A C 1
ATOM 742 O O . LEU A 1 98 ? 29.282 4.107 -29.917 1.00 93.56 98 LEU A O 1
ATOM 746 N N . LYS A 1 99 ? 28.008 4.871 -28.234 1.00 89.06 99 LYS A N 1
ATOM 747 C CA . LYS A 1 99 ? 28.359 6.282 -28.437 1.00 89.06 99 LYS A CA 1
ATOM 748 C C . LYS A 1 99 ? 29.818 6.565 -28.079 1.00 89.06 99 LYS A C 1
ATOM 750 O O . LYS A 1 99 ? 30.511 7.196 -28.867 1.00 89.06 99 LYS A O 1
ATOM 755 N N . THR A 1 100 ? 30.313 6.066 -26.947 1.00 93.19 100 THR A N 1
ATOM 756 C CA . THR A 1 100 ? 31.720 6.261 -26.550 1.00 93.19 100 THR A CA 1
ATOM 757 C C . THR A 1 100 ? 32.696 5.516 -27.456 1.00 93.19 100 THR A C 1
ATOM 759 O O . THR A 1 100 ? 33.807 5.991 -27.668 1.00 93.19 100 THR A O 1
ATOM 762 N N . SER A 1 101 ? 32.281 4.396 -28.056 1.00 90.12 101 SER A N 1
ATOM 763 C CA . SER A 1 101 ? 33.083 3.683 -29.059 1.00 90.12 101 SER A CA 1
ATOM 764 C C . SER A 1 101 ? 33.237 4.433 -30.396 1.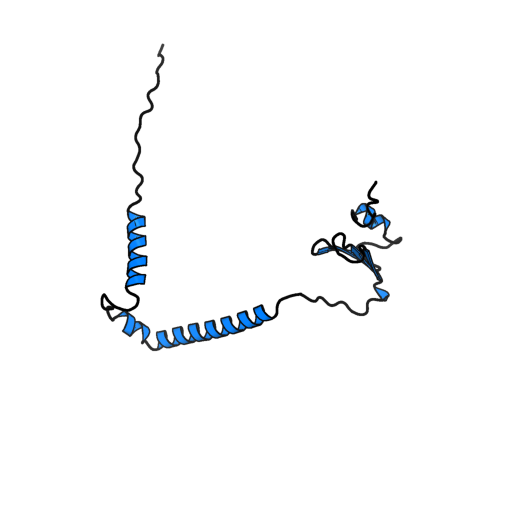00 90.12 101 SER A C 1
ATOM 766 O O . SER A 1 101 ? 34.043 4.030 -31.235 1.00 90.12 101 SER A O 1
ATOM 768 N N . GLY A 1 102 ? 32.457 5.497 -30.632 1.00 86.75 102 GLY A N 1
ATOM 769 C CA . GLY A 1 102 ? 32.460 6.269 -31.880 1.00 86.75 102 GLY A CA 1
ATOM 770 C C . GLY A 1 102 ? 31.801 5.562 -33.072 1.00 86.75 102 GLY A C 1
ATOM 771 O O . GLY A 1 102 ? 31.800 6.092 -34.182 1.00 86.75 102 GLY A O 1
ATOM 772 N N . ILE A 1 103 ? 31.221 4.371 -32.874 1.00 88.44 103 ILE A N 1
ATOM 773 C CA . ILE A 1 103 ? 30.502 3.631 -33.923 1.00 88.44 103 ILE A CA 1
ATOM 774 C C . ILE A 1 103 ? 29.280 4.424 -34.401 1.00 88.44 103 ILE A C 1
ATOM 776 O O . ILE A 1 103 ? 29.045 4.515 -35.606 1.00 88.44 103 ILE A O 1
ATOM 780 N N . LEU A 1 104 ? 28.533 5.043 -33.478 1.00 85.62 104 LEU A N 1
ATOM 781 C CA . LEU A 1 104 ? 27.378 5.875 -33.835 1.00 85.62 104 LEU A CA 1
ATOM 782 C C . LEU A 1 104 ? 27.779 7.094 -34.676 1.00 85.62 104 LEU A C 1
ATOM 784 O O . LEU A 1 104 ? 27.085 7.410 -35.639 1.00 85.62 104 LEU A O 1
ATOM 788 N N . ASP A 1 105 ? 28.903 7.740 -34.360 1.00 86.75 105 ASP A N 1
ATOM 789 C CA . ASP A 1 105 ? 29.377 8.908 -35.111 1.00 86.75 105 ASP A CA 1
ATOM 790 C C . ASP A 1 105 ? 29.779 8.532 -36.544 1.00 86.75 105 ASP A C 1
ATOM 792 O O . ASP A 1 105 ? 29.497 9.271 -37.483 1.00 86.75 105 ASP A O 1
ATOM 796 N N . ARG A 1 106 ? 30.370 7.345 -36.738 1.00 84.00 106 ARG A N 1
ATOM 797 C CA . ARG A 1 106 ? 30.721 6.824 -38.071 1.00 84.00 106 ARG A CA 1
ATOM 798 C C . ARG A 1 106 ? 29.504 6.439 -38.909 1.00 84.00 106 ARG A C 1
ATOM 800 O O . ARG A 1 106 ? 29.570 6.526 -40.126 1.00 84.00 106 ARG A O 1
ATOM 807 N N . LEU A 1 107 ? 28.414 5.998 -38.284 1.00 81.88 107 LEU A N 1
ATOM 808 C CA . LEU A 1 107 ? 27.161 5.703 -38.988 1.00 81.88 107 LEU A CA 1
ATOM 809 C C . LEU A 1 107 ? 26.402 6.984 -39.350 1.00 81.88 107 LEU A C 1
ATOM 811 O O . LEU A 1 107 ? 25.787 7.045 -40.408 1.00 81.88 107 LEU A O 1
ATOM 815 N N . GLY A 1 108 ? 26.481 8.019 -38.509 1.00 76.12 108 GLY A N 1
ATOM 816 C CA . GLY A 1 108 ? 25.855 9.317 -38.770 1.00 76.12 108 GLY A CA 1
ATOM 817 C C . GLY A 1 108 ? 26.471 10.097 -39.937 1.00 76.12 108 GLY A C 1
ATOM 818 O O . GLY A 1 108 ? 25.818 10.985 -40.479 1.00 76.12 108 GLY A O 1
ATOM 819 N N . THR A 1 109 ? 27.703 9.776 -40.344 1.00 77.94 109 THR A N 1
ATOM 820 C CA . THR A 1 109 ? 28.383 10.419 -41.483 1.00 77.94 109 THR A CA 1
ATOM 821 C C . THR A 1 109 ? 28.136 9.722 -42.821 1.00 77.94 109 THR A C 1
ATOM 823 O O . THR A 1 109 ? 28.502 10.262 -43.866 1.00 77.94 109 THR A O 1
ATOM 826 N N . VAL A 1 110 ? 27.500 8.546 -42.820 1.00 74.69 110 VAL A N 1
ATOM 827 C CA . VAL A 1 110 ? 27.125 7.826 -44.041 1.00 74.69 110 VAL A CA 1
ATOM 828 C C . VAL A 1 110 ? 25.736 8.289 -44.472 1.00 74.69 110 VAL A C 1
ATOM 830 O O . VAL A 1 110 ? 24.751 8.072 -43.769 1.00 74.69 110 VAL A O 1
ATOM 833 N N . ASN A 1 111 ? 25.639 8.911 -45.649 1.00 69.56 111 ASN A N 1
ATOM 834 C CA . ASN A 1 111 ? 24.343 9.207 -46.254 1.00 69.56 111 ASN A CA 1
ATOM 835 C C . ASN A 1 111 ? 23.636 7.883 -46.565 1.00 69.56 111 ASN A C 1
ATOM 837 O O . ASN A 1 111 ? 24.145 7.072 -47.341 1.00 69.56 111 ASN A O 1
ATOM 841 N N . ALA A 1 112 ? 22.481 7.655 -45.940 1.00 68.62 112 ALA A N 1
ATOM 842 C CA . ALA A 1 112 ? 21.677 6.480 -46.228 1.00 68.62 112 ALA A CA 1
ATOM 843 C C . ALA A 1 112 ? 21.200 6.533 -47.693 1.00 68.62 112 ALA A C 1
ATOM 845 O O . ALA A 1 112 ? 20.742 7.592 -48.133 1.00 68.62 112 ALA A O 1
ATOM 846 N N . PRO A 1 113 ? 21.292 5.425 -48.450 1.00 69.19 113 PRO A N 1
ATOM 847 C CA . PRO A 1 113 ? 20.701 5.358 -49.779 1.00 69.19 113 PRO A CA 1
ATOM 848 C C . PRO A 1 113 ? 19.187 5.583 -49.688 1.00 69.19 113 PRO A C 1
ATOM 850 O O . PRO A 1 113 ? 18.554 5.256 -48.682 1.00 69.19 113 PRO A O 1
ATOM 853 N N . GLU A 1 114 ? 18.610 6.142 -50.748 1.00 67.12 114 GLU A N 1
ATOM 854 C CA . GLU A 1 114 ? 17.207 6.583 -50.805 1.00 67.12 114 GLU A CA 1
ATOM 855 C C . GLU A 1 114 ? 16.213 5.429 -50.523 1.00 67.12 114 GLU A C 1
ATOM 857 O O . GLU A 1 114 ? 15.125 5.648 -49.982 1.00 67.12 114 GLU A O 1
ATOM 862 N N . ASP A 1 115 ? 16.658 4.188 -50.745 1.00 69.38 115 ASP A N 1
ATOM 863 C CA . ASP A 1 115 ? 15.913 2.940 -50.546 1.00 69.38 115 ASP A CA 1
ATOM 864 C C . ASP A 1 115 ? 16.270 2.182 -49.248 1.00 69.38 115 ASP A C 1
ATOM 866 O O . ASP A 1 115 ? 15.975 0.994 -49.104 1.00 69.38 115 ASP A O 1
ATOM 870 N N . ALA A 1 116 ? 16.931 2.829 -48.281 1.00 73.31 116 ALA A N 1
ATOM 871 C CA . ALA A 1 116 ? 17.293 2.178 -47.022 1.00 73.31 116 ALA A CA 1
ATOM 872 C C . ALA A 1 116 ? 16.052 1.733 -46.204 1.00 73.31 116 ALA A C 1
ATOM 874 O O . ALA A 1 116 ? 15.063 2.474 -46.134 1.00 73.31 116 ALA A O 1
ATOM 875 N N . PRO A 1 117 ? 16.100 0.580 -45.499 1.00 59.38 117 PRO A N 1
ATOM 876 C CA . PRO A 1 117 ? 15.022 0.137 -44.614 1.00 59.38 117 PRO A CA 1
ATOM 877 C C . PRO A 1 117 ? 14.803 1.164 -43.491 1.00 59.38 117 PRO A C 1
ATOM 879 O O . PRO A 1 117 ? 15.616 1.287 -42.579 1.00 59.38 117 PRO A O 1
ATOM 882 N N . GLY A 1 118 ? 13.723 1.945 -43.586 1.00 65.44 118 GLY A N 1
ATOM 883 C CA . GLY A 1 118 ? 13.424 3.061 -42.677 1.00 65.44 118 GLY A CA 1
ATOM 884 C C . GLY A 1 118 ? 13.241 4.417 -43.369 1.00 65.44 118 GLY A C 1
ATOM 885 O O . GLY A 1 118 ? 12.692 5.334 -42.751 1.00 65.44 118 GLY A O 1
ATOM 886 N N . SER A 1 119 ? 13.595 4.541 -44.658 1.00 67.44 119 SER A N 1
ATOM 887 C CA . SER A 1 119 ? 13.379 5.769 -45.440 1.00 67.44 119 SER A CA 1
ATOM 888 C C . SER A 1 119 ? 11.899 6.168 -45.482 1.00 67.44 119 SER A C 1
ATOM 890 O O . SER A 1 119 ? 11.573 7.347 -45.355 1.00 67.44 119 SER A O 1
ATOM 892 N N . GLY A 1 120 ? 10.986 5.190 -45.514 1.00 70.38 120 GLY A N 1
ATOM 893 C CA . GLY A 1 120 ? 9.541 5.423 -45.450 1.00 70.38 120 GLY A CA 1
ATOM 894 C C . GLY A 1 120 ? 9.082 6.156 -44.183 1.00 70.38 120 GLY A C 1
ATOM 895 O O . GLY A 1 120 ? 8.233 7.039 -44.268 1.00 70.38 120 GLY A O 1
ATOM 896 N N . ILE A 1 121 ? 9.679 5.866 -43.020 1.00 72.25 121 ILE A N 1
ATOM 897 C CA . ILE A 1 121 ? 9.328 6.510 -41.739 1.00 72.25 121 ILE A CA 1
ATOM 898 C C . ILE A 1 121 ? 9.870 7.949 -41.708 1.00 72.25 121 ILE A C 1
ATOM 900 O O . ILE A 1 121 ? 9.180 8.875 -41.276 1.00 72.25 121 ILE A O 1
ATOM 904 N N . ALA A 1 122 ? 11.079 8.158 -42.237 1.00 71.31 122 ALA A N 1
ATOM 905 C CA . ALA A 1 122 ? 11.678 9.484 -42.379 1.00 71.31 122 ALA A CA 1
ATOM 906 C C . ALA A 1 122 ? 10.888 10.377 -43.359 1.00 71.31 122 ALA A C 1
ATOM 908 O O . ALA A 1 122 ? 10.631 11.549 -43.067 1.00 71.31 122 ALA A O 1
ATOM 909 N N . GLN A 1 123 ? 10.426 9.817 -44.484 1.00 72.50 123 GLN A N 1
ATOM 910 C CA . GLN A 1 123 ? 9.55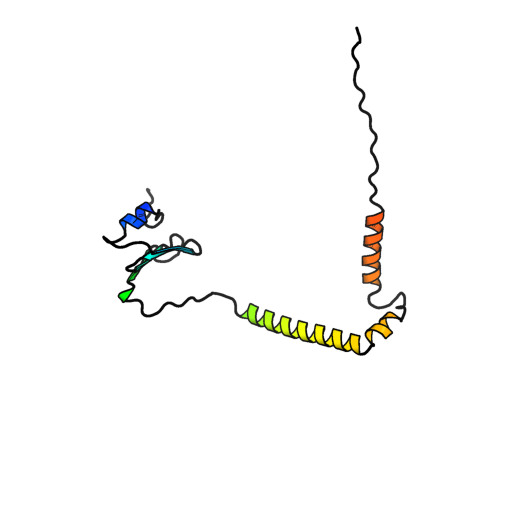8 10.502 -45.447 1.00 72.50 123 GLN A CA 1
ATOM 911 C C . GLN A 1 123 ? 8.215 10.891 -44.811 1.00 72.50 123 GLN A C 1
ATOM 913 O O . GLN A 1 123 ? 7.770 12.033 -44.967 1.00 72.50 123 GLN A O 1
ATOM 918 N N . LEU A 1 124 ? 7.624 10.002 -44.005 1.00 73.25 124 LEU A N 1
ATOM 919 C CA . LEU A 1 124 ? 6.379 10.254 -43.272 1.00 73.25 124 LEU A CA 1
ATOM 920 C C . LEU A 1 124 ? 6.510 11.435 -42.295 1.00 73.25 124 LEU A C 1
ATOM 922 O O . LEU A 1 124 ? 5.690 12.353 -42.330 1.00 73.25 124 LEU A O 1
ATOM 926 N N . VAL A 1 125 ? 7.586 11.493 -41.502 1.00 76.81 125 VAL A N 1
ATOM 927 C CA . VAL A 1 125 ? 7.861 12.622 -40.587 1.00 76.81 125 VAL A CA 1
ATOM 928 C C . VAL A 1 125 ? 8.151 13.927 -41.344 1.00 76.81 125 VAL A C 1
ATOM 930 O O . VAL A 1 125 ? 7.794 15.012 -40.882 1.00 76.81 125 VAL A O 1
ATOM 933 N N . SER A 1 126 ? 8.769 13.858 -42.525 1.00 70.94 126 SER A N 1
ATOM 934 C CA . SER A 1 126 ? 9.039 15.053 -43.335 1.00 70.94 126 SER A CA 1
ATOM 935 C C . SER A 1 126 ? 7.774 15.630 -43.995 1.00 70.94 126 SER A C 1
ATOM 937 O O . SER A 1 126 ? 7.646 16.849 -44.146 1.00 70.94 126 SER A O 1
ATOM 939 N N . SER A 1 127 ? 6.811 14.771 -44.350 1.00 71.75 127 SER A N 1
ATOM 940 C CA . SER A 1 127 ? 5.547 15.174 -44.975 1.00 71.75 127 SER A CA 1
ATOM 941 C C . SER A 1 127 ? 4.618 15.914 -44.004 1.00 71.75 127 SER A C 1
ATOM 943 O O . SER A 1 127 ? 4.013 16.921 -44.384 1.00 71.75 127 SER A O 1
ATOM 945 N N . SER A 1 128 ? 4.588 15.518 -42.725 1.00 67.38 128 SER A N 1
ATOM 946 C CA . SER A 1 128 ? 3.778 16.186 -41.695 1.00 67.38 128 SER A CA 1
ATOM 947 C C . SER A 1 128 ? 4.252 17.616 -41.403 1.00 67.38 128 SER A C 1
ATOM 949 O O . SER A 1 128 ? 3.430 18.527 -41.280 1.00 67.38 128 SER A O 1
ATOM 951 N N . ARG A 1 129 ? 5.571 17.867 -41.406 1.00 63.88 129 ARG A N 1
ATOM 952 C CA . ARG A 1 129 ? 6.121 19.234 -41.280 1.00 63.88 129 ARG A CA 1
ATOM 953 C C . ARG A 1 129 ? 5.748 20.133 -42.460 1.00 63.88 129 ARG A C 1
ATOM 955 O O . ARG A 1 129 ? 5.570 21.335 -42.279 1.00 63.88 129 ARG A O 1
ATOM 962 N N . ARG A 1 130 ? 5.593 19.564 -43.659 1.00 59.28 130 ARG A N 1
ATOM 963 C CA . ARG A 1 130 ? 5.226 20.310 -44.874 1.00 59.28 130 ARG A CA 1
ATOM 964 C C . ARG A 1 130 ? 3.754 20.746 -44.876 1.00 59.28 130 ARG A C 1
ATOM 966 O O . ARG A 1 130 ? 3.442 21.815 -45.395 1.00 59.28 130 ARG A O 1
ATOM 973 N N . LEU A 1 131 ? 2.869 19.972 -44.245 1.00 58.31 131 LEU A N 1
ATOM 974 C CA . LEU A 1 131 ? 1.453 20.317 -44.059 1.00 58.31 131 LEU A CA 1
ATOM 975 C C . LEU A 1 131 ? 1.248 21.425 -43.013 1.00 58.31 131 LEU A C 1
ATOM 977 O O . LEU A 1 131 ? 0.450 22.332 -43.242 1.00 58.31 131 LEU A O 1
ATOM 981 N N . SER A 1 132 ? 2.031 21.426 -41.929 1.00 58.69 132 SER A N 1
ATOM 982 C CA . SER A 1 132 ? 1.954 22.465 -40.887 1.00 58.69 132 SER A CA 1
ATOM 983 C C . SER A 1 132 ? 2.359 23.866 -41.370 1.00 58.69 132 SER A C 1
ATOM 985 O O . SER A 1 132 ? 1.959 24.856 -40.764 1.00 58.69 132 SER A O 1
ATOM 987 N N . ALA A 1 133 ? 3.135 23.979 -42.452 1.00 57.28 133 ALA A N 1
ATOM 988 C CA . ALA A 1 133 ? 3.545 25.268 -43.012 1.00 57.28 133 ALA A CA 1
ATOM 989 C C . ALA A 1 133 ? 2.512 25.874 -43.987 1.00 57.28 133 ALA A C 1
ATOM 991 O O . ALA A 1 133 ? 2.638 27.041 -44.360 1.00 57.28 133 ALA A O 1
ATOM 992 N N . ARG A 1 134 ? 1.491 25.108 -44.412 1.00 53.88 134 ARG A N 1
ATOM 993 C CA . ARG A 1 134 ? 0.495 25.552 -45.408 1.00 53.88 134 ARG A CA 1
ATOM 994 C C . ARG A 1 134 ? -0.804 26.092 -44.802 1.00 53.88 134 ARG A C 1
ATOM 996 O O . ARG A 1 134 ? -1.612 26.667 -45.525 1.00 53.88 134 ARG A O 1
ATOM 1003 N N . SER A 1 135 ? -0.998 25.988 -43.490 1.00 54.00 135 SER A N 1
ATOM 1004 C CA . SER A 1 135 ? -2.128 26.600 -42.785 1.00 54.00 135 SER A CA 1
ATOM 1005 C C . SER A 1 135 ? -1.810 28.046 -42.384 1.00 54.00 135 SER A C 1
ATOM 1007 O O . SER A 1 135 ? -1.580 28.347 -41.215 1.00 54.00 135 SER A O 1
ATOM 1009 N N . ARG A 1 136 ? -1.795 28.962 -43.358 1.00 51.53 136 ARG A N 1
ATOM 1010 C CA . ARG A 1 136 ? -2.077 30.380 -43.085 1.00 51.53 136 ARG A CA 1
ATOM 1011 C C . ARG A 1 136 ? -3.583 30.601 -43.277 1.00 51.53 136 ARG A C 1
ATOM 1013 O O . ARG A 1 136 ? -4.096 30.187 -44.316 1.00 51.53 136 ARG A O 1
ATOM 1020 N N . PRO A 1 137 ? -4.302 31.209 -42.318 1.00 46.69 137 PRO A N 1
ATOM 1021 C CA . PRO A 1 137 ? -5.737 31.425 -42.453 1.00 46.69 137 PRO A CA 1
ATOM 1022 C C . PRO A 1 137 ? -6.022 32.426 -43.580 1.00 46.69 137 PRO A C 1
ATOM 1024 O O . PRO A 1 137 ? -5.425 33.501 -43.645 1.00 46.69 137 PRO A O 1
ATOM 1027 N N . VAL A 1 138 ? -6.945 32.058 -44.469 1.00 49.31 138 VAL A N 1
ATOM 1028 C CA . VAL A 1 138 ? -7.576 32.970 -45.427 1.00 49.31 138 VAL A CA 1
ATOM 1029 C C . VAL A 1 138 ? -8.385 33.990 -44.625 1.00 49.31 138 VAL A C 1
ATOM 1031 O O . VAL A 1 138 ? -9.350 33.636 -43.953 1.00 49.31 138 VAL A O 1
ATOM 1034 N N . SER A 1 139 ? -7.968 35.256 -44.672 1.00 48.00 139 SER A N 1
ATOM 1035 C CA . SER A 1 139 ? -8.749 36.393 -44.179 1.00 48.00 139 SER A CA 1
ATOM 1036 C C . SER A 1 139 ? -10.034 36.504 -45.002 1.00 48.00 139 SER A C 1
ATOM 1038 O O . SER A 1 139 ? -10.001 36.853 -46.181 1.00 48.00 139 SER A O 1
ATOM 1040 N N . SER A 1 140 ? -11.165 36.163 -44.384 1.00 44.03 140 SER A N 1
ATOM 1041 C CA . SER A 1 140 ? -12.499 36.398 -44.929 1.00 44.03 140 SER A CA 1
ATOM 1042 C C . SER A 1 140 ? -12.887 37.848 -44.651 1.00 44.03 140 SER A C 1
ATOM 1044 O O . SER A 1 140 ? -13.356 38.175 -43.563 1.00 44.03 140 SER A O 1
ATOM 1046 N N . SER A 1 141 ? -12.682 38.729 -45.629 1.00 50.97 141 SER A N 1
ATOM 1047 C CA . SER A 1 141 ? -13.274 40.066 -45.618 1.00 50.97 141 SER A CA 1
ATOM 1048 C C . SER A 1 141 ? -14.659 39.978 -46.261 1.00 50.97 141 SER A C 1
ATOM 1050 O O . SER A 1 141 ? -14.779 39.886 -47.480 1.00 50.97 141 SER A O 1
ATOM 1052 N N . ALA A 1 142 ? -15.704 39.954 -45.434 1.00 43.00 142 ALA A N 1
ATOM 1053 C CA . ALA A 1 142 ? -17.088 40.083 -45.873 1.00 43.00 142 ALA A CA 1
ATOM 1054 C C . ALA A 1 142 ? -17.823 41.077 -44.961 1.00 43.00 142 ALA A C 1
ATOM 1056 O O . ALA A 1 142 ? -18.147 40.778 -43.818 1.00 43.00 142 ALA A O 1
ATOM 1057 N N . ALA A 1 143 ? -17.989 42.280 -45.512 1.00 45.50 143 ALA A N 1
ATOM 1058 C CA . ALA A 1 143 ? -19.071 43.246 -45.344 1.00 45.50 143 ALA A CA 1
ATOM 1059 C C . ALA A 1 143 ? -19.930 43.213 -44.062 1.00 45.50 143 ALA A C 1
ATOM 1061 O O . ALA A 1 143 ? -20.759 42.329 -43.868 1.00 45.50 143 ALA A O 1
ATOM 1062 N N . ALA A 1 144 ? -19.896 44.327 -43.326 1.00 42.72 144 ALA A N 1
ATOM 1063 C CA . ALA A 1 144 ? -21.049 44.820 -42.582 1.00 42.72 144 ALA A CA 1
ATOM 1064 C C . ALA A 1 144 ? -21.339 46.262 -43.030 1.00 42.72 144 ALA A C 1
ATOM 1066 O O . ALA A 1 144 ? -20.716 47.220 -42.577 1.00 42.72 144 ALA A O 1
ATOM 1067 N N . CYS A 1 145 ? -22.281 46.402 -43.967 1.00 41.16 145 CYS A N 1
ATOM 1068 C CA . CYS A 1 145 ? -23.128 47.590 -44.024 1.00 41.16 145 CYS A CA 1
ATOM 1069 C C . CYS A 1 145 ? -23.854 47.715 -42.677 1.00 41.16 145 CYS A C 1
ATOM 1071 O O . CYS A 1 145 ? -24.318 46.691 -42.183 1.00 41.16 145 CYS A O 1
ATOM 1073 N N . TRP A 1 146 ? -24.005 48.928 -42.135 1.00 39.34 146 TRP A N 1
ATOM 1074 C CA . TRP A 1 146 ? -25.288 49.468 -41.647 1.00 39.34 146 TRP A CA 1
ATOM 1075 C C . TRP A 1 146 ? -25.145 50.907 -41.106 1.00 39.34 146 TRP A C 1
ATOM 1077 O O . TRP A 1 146 ? -24.294 51.201 -40.276 1.00 39.34 146 TRP A O 1
ATOM 1087 N N . CYS A 1 147 ? -26.030 51.760 -41.628 1.00 40.47 147 CYS A N 1
ATOM 1088 C CA . CYS A 1 147 ? -26.684 52.949 -41.068 1.00 40.47 147 CYS A CA 1
ATOM 1089 C C . CYS A 1 147 ? -25.919 53.990 -40.220 1.00 40.47 147 CYS A C 1
ATOM 1091 O O . CYS A 1 147 ? -25.672 53.806 -39.032 1.00 40.47 147 CYS A O 1
ATOM 1093 N N . SER A 1 148 ? -25.776 55.189 -40.801 1.00 48.38 148 SER A N 1
ATOM 1094 C CA . SER A 1 148 ? -25.790 56.481 -40.088 1.00 48.38 148 SER A CA 1
ATOM 1095 C C . SER A 1 148 ? -27.204 56.861 -39.620 1.00 48.38 148 SER A C 1
ATOM 1097 O O . SER A 1 148 ? -28.182 56.458 -40.253 1.00 48.38 148 SER A O 1
ATOM 1099 N N . PRO A 1 149 ? -27.317 57.707 -38.577 1.00 52.22 149 PRO A N 1
ATOM 1100 C CA . PRO A 1 149 ? -28.195 58.889 -38.658 1.00 52.22 149 PRO A CA 1
ATOM 1101 C C . PRO A 1 149 ? -27.518 60.136 -37.989 1.00 52.22 149 PRO A C 1
ATOM 1103 O O . PRO A 1 149 ? -26.340 60.049 -37.642 1.00 52.22 149 PRO A O 1
ATOM 1106 N N . PRO A 1 150 ? -28.133 61.340 -37.918 1.00 58.81 150 PRO A N 1
ATOM 1107 C CA . PRO A 1 150 ? -27.555 62.566 -38.476 1.00 58.81 150 PRO A CA 1
ATOM 1108 C C . PRO A 1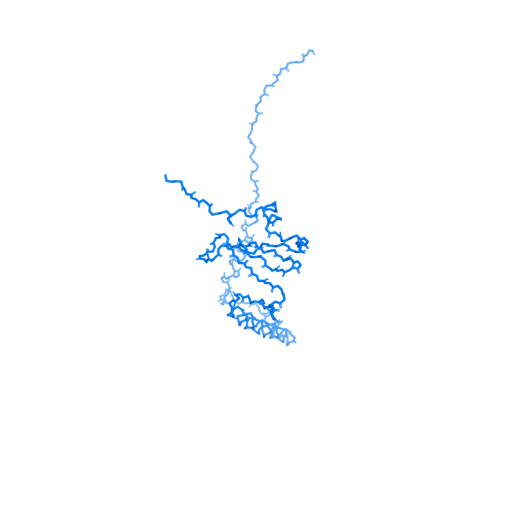 150 ? -26.962 63.525 -37.424 1.00 58.81 150 PRO A C 1
ATOM 1110 O O . PRO A 1 150 ? -27.349 63.524 -36.256 1.00 58.81 150 PRO A O 1
ATOM 1113 N N . SER A 1 151 ? -26.057 64.401 -37.866 1.00 57.03 151 SER A N 1
ATOM 1114 C CA . SER A 1 151 ? -25.544 65.540 -37.095 1.00 57.03 151 SER A CA 1
ATOM 1115 C C . SER A 1 151 ? -26.563 66.685 -37.033 1.00 57.03 151 SER A C 1
ATOM 1117 O O . SER A 1 151 ? -27.183 67.014 -38.046 1.00 57.03 151 SER A O 1
ATOM 1119 N N . ARG A 1 152 ? -26.705 67.293 -35.848 1.00 49.41 152 ARG A N 1
ATOM 1120 C CA . ARG A 1 152 ? -27.215 68.664 -35.688 1.00 49.41 152 ARG A CA 1
ATOM 1121 C C . ARG A 1 152 ? -26.190 69.677 -36.177 1.00 49.41 152 ARG A C 1
ATOM 1123 O O . ARG A 1 152 ? -24.986 69.348 -36.095 1.00 49.41 152 ARG A O 1
#

Organism: NCBI:txid3034025